Protein 4AX2 (pdb70)

Structure (mmCIF, N/CA/C/O backbone):
data_4AX2
#
_entry.id   4AX2
#
_cell.length_a   77.970
_cell.length_b   77.970
_cell.length_c   50.550
_cell.angle_alpha   90.00
_cell.angle_beta   90.00
_cell.angle_gamma   120.00
#
_symmetry.space_group_name_H-M   'P 31 2 1'
#
loop_
_entity.id
_entity.type
_entity.pdbx_description
1 polymer RAP1B
2 non-polymer 'IODIDE ION'
3 non-polymer 1,2-ETHANEDIOL
4 water water
#
loop_
_atom_site.group_PDB
_atom_site.id
_atom_site.type_symbol
_atom_site.label_atom_id
_atom_site.label_alt_id
_atom_site.label_comp_id
_atom_site.label_asym_id
_atom_site.label_entity_id
_atom_site.label_seq_id
_atom_site.pdbx_PDB_ins_code
_atom_site.Cartn_x
_atom_site.Cartn_y
_atom_site.Cartn_z
_atom_site.occupancy
_atom_site.B_iso_or_equiv
_atom_site.auth_seq_id
_atom_site.auth_comp_id
_atom_site.auth_asym_id
_atom_site.auth_atom_id
_atom_site.pdbx_PDB_model_num
ATOM 1 N N . GLN A 1 15 ? -19.916 17.299 -11.715 1.00 91.60 24 GLN A N 1
ATOM 2 C CA . GLN A 1 15 ? -20.684 17.201 -12.988 1.00 94.27 24 GLN A CA 1
ATOM 3 C C . GLN A 1 15 ? -21.699 18.339 -13.106 1.00 95.43 24 GLN A C 1
ATOM 4 O O . GLN A 1 15 ? -22.424 18.629 -12.154 1.00 96.45 24 GLN A O 1
ATOM 10 N N . GLY A 1 16 ? -21.754 18.969 -14.279 1.00 96.92 25 GLY A N 1
ATOM 11 C CA . GLY A 1 16 ? -22.634 20.118 -14.510 1.00 96.80 25 GLY A CA 1
ATOM 12 C C . GLY A 1 16 ? -22.211 21.348 -13.720 1.00 97.12 25 GLY A C 1
ATOM 13 O O . GLY A 1 16 ? -23.038 22.208 -13.407 1.00 94.24 25 GLY A O 1
ATOM 14 N N . HIS A 1 17 ? -20.918 21.424 -13.401 1.00 98.66 26 HIS A N 1
ATOM 15 C CA . HIS A 1 17 ? -20.355 22.519 -12.600 1.00 97.89 26 HIS A CA 1
ATOM 16 C C . HIS A 1 17 ? -20.522 23.868 -13.261 1.00 94.58 26 HIS A C 1
ATOM 17 O O . HIS A 1 17 ? -20.527 23.978 -14.492 1.00 93.01 26 HIS A O 1
ATOM 24 N N . MET A 1 18 ? -20.655 24.906 -12.438 1.00 89.02 27 MET A N 1
ATOM 25 C CA . MET A 1 18 ? -20.876 26.269 -12.930 1.00 86.64 27 MET A CA 1
ATOM 26 C C . MET A 1 18 ? -19.544 26.883 -13.382 1.00 83.20 27 MET A C 1
ATOM 27 O O . MET A 1 18 ? -18.476 26.408 -12.987 1.00 79.92 27 MET A O 1
ATOM 36 N N . ALA A 1 19 ? -19.610 27.924 -14.215 1.00 79.25 28 ALA A N 1
ATOM 37 C CA . ALA A 1 19 ? -18.405 28.584 -14.740 1.00 77.12 28 ALA A CA 1
ATOM 38 C C . ALA A 1 19 ? -17.573 29.234 -13.619 1.00 73.55 28 ALA A C 1
ATOM 39 O O . ALA A 1 19 ? -18.095 29.484 -12.533 1.00 71.99 28 ALA A O 1
ATOM 41 N N . PRO A 1 20 ? -16.271 29.493 -13.871 1.00 71.85 29 PRO A N 1
ATOM 42 C CA . PRO A 1 20 ? -15.410 30.166 -12.877 1.00 67.33 29 PRO A CA 1
ATOM 43 C C . PRO A 1 20 ? -15.851 31.594 -12.540 1.00 64.69 29 PRO A C 1
ATOM 44 O O . PRO A 1 20 ? -16.497 32.240 -13.363 1.00 64.78 29 PRO A O 1
ATOM 48 N N . ILE A 1 21 ? -15.502 32.061 -11.337 1.00 59.98 30 ILE A N 1
ATOM 49 C CA . ILE A 1 21 ? -15.780 33.441 -10.886 1.00 58.39 30 ILE A CA 1
ATOM 50 C C . ILE A 1 21 ? -14.705 34.407 -11.397 1.00 56.44 30 ILE A C 1
ATOM 51 O O . ILE A 1 21 ? -13.526 34.236 -11.081 1.00 54.28 30 ILE A O 1
ATOM 56 N N . GLN A 1 22 ? -15.117 35.441 -12.137 1.00 56.21 31 GLN A N 1
ATOM 57 C CA . GLN A 1 22 ? -14.165 36.360 -12.795 1.00 55.74 31 GLN A CA 1
ATOM 58 C C . GLN A 1 22 ? -13.446 37.311 -11.828 1.00 51.52 31 GLN A C 1
ATOM 59 O O . GLN A 1 22 ? -12.213 37.387 -11.867 1.00 52.24 31 GLN A O 1
ATOM 70 N N . ASP A 1 23 ? -14.186 38.068 -11.010 1.00 45.77 32 ASP A N 1
ATOM 71 C CA . ASP A 1 23 ? -13.551 38.804 -9.899 1.00 42.39 32 ASP A CA 1
ATOM 72 C C . ASP A 1 23 ? -14.032 38.233 -8.565 1.00 38.31 32 ASP A C 1
ATOM 73 O O . ASP A 1 23 ? -15.093 38.609 -8.066 1.00 37.12 32 ASP A O 1
ATOM 82 N N . PRO A 1 24 ? -13.229 37.327 -7.983 1.00 36.77 33 PRO A N 1
ATOM 83 C CA . PRO A 1 24 ? -13.564 36.675 -6.719 1.00 33.92 33 PRO A CA 1
ATOM 84 C C . PRO A 1 24 ? -13.823 37.632 -5.547 1.00 31.33 33 PRO A C 1
ATOM 85 O O . PRO A 1 24 ? -14.606 37.294 -4.665 1.00 28.64 33 PRO A O 1
ATOM 89 N N . VAL A 1 25 ? -13.214 38.818 -5.538 1.00 30.04 34 VAL A N 1
ATOM 90 C CA . VAL A 1 25 ? -13.390 39.720 -4.410 1.00 27.53 34 VAL A CA 1
ATOM 91 C C . VAL A 1 25 ? -14.241 40.951 -4.705 1.00 26.73 34 VAL A C 1
ATOM 92 O O . VAL A 1 25 ? -14.273 41.866 -3.903 1.00 25.07 34 VAL A O 1
ATOM 96 N N . ALA A 1 26 ? -14.957 40.956 -5.828 1.00 26.72 35 ALA A N 1
ATOM 97 C CA . ALA A 1 26 ? -15.877 42.043 -6.136 1.00 26.69 35 ALA A CA 1
ATOM 98 C C . ALA A 1 26 ? -16.765 42.364 -4.937 1.00 25.56 35 ALA A C 1
ATOM 99 O O . ALA A 1 26 ? -17.000 43.524 -4.609 1.00 25.73 35 ALA A O 1
ATOM 101 N N . PHE A 1 27 ? -17.261 41.331 -4.256 1.00 24.25 36 PHE A N 1
ATOM 102 C CA . PHE A 1 27 ? -18.162 41.572 -3.134 1.00 23.47 36 PHE A CA 1
ATOM 103 C C . PHE A 1 27 ? -17.476 42.196 -1.903 1.00 22.83 36 PHE A C 1
ATOM 104 O O . PHE A 1 27 ? -18.126 42.875 -1.113 1.00 23.11 36 PHE A O 1
ATOM 112 N N . ILE A 1 28 ? -16.175 41.977 -1.753 1.00 22.00 37 ILE A N 1
ATOM 113 C CA . ILE A 1 28 ? -15.375 42.575 -0.665 1.00 21.73 37 ILE A CA 1
ATOM 11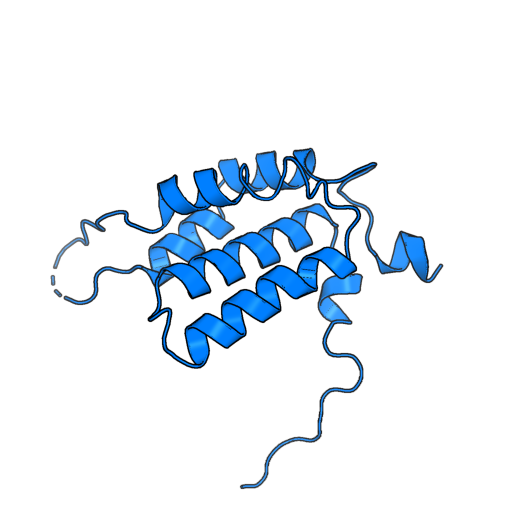4 C C . ILE A 1 28 ? -15.081 44.062 -0.950 1.00 22.27 37 ILE A C 1
ATOM 115 O O . ILE A 1 28 ? -15.114 44.925 -0.054 1.00 21.24 37 ILE A O 1
ATOM 120 N N . LYS A 1 29 ? -14.813 44.344 -2.218 1.00 23.01 38 LYS A N 1
ATOM 121 C CA . LYS A 1 29 ? -14.453 45.694 -2.668 1.00 24.05 38 LYS A CA 1
ATOM 122 C C . LYS A 1 29 ? -15.597 46.692 -2.520 1.00 24.79 38 LYS A C 1
ATOM 123 O O . LYS A 1 29 ? -15.353 47.887 -2.473 1.00 25.52 38 LYS A O 1
ATOM 129 N N . GLN A 1 30 ? -16.834 46.191 -2.443 1.00 26.00 39 GLN A N 1
ATOM 130 C CA . GLN A 1 30 ? -18.013 47.024 -2.212 1.00 27.33 39 GLN A CA 1
ATOM 131 C C . GLN A 1 30 ? -18.350 47.227 -0.718 1.00 26.30 39 GLN A C 1
ATOM 132 O O . GLN A 1 30 ? -19.248 48.014 -0.386 1.00 24.99 39 GLN A O 1
ATOM 143 N N . MET A 1 31 ? -17.646 46.538 0.181 1.00 24.56 40 MET A N 1
ATOM 144 C CA . MET A 1 31 ? -17.953 46.610 1.616 1.00 24.25 40 MET A CA 1
ATOM 145 C C . MET A 1 31 ? -17.327 47.818 2.270 1.00 24.35 40 MET A C 1
ATOM 146 O O . MET A 1 31 ? -16.203 48.155 1.956 1.00 24.08 40 MET A O 1
ATOM 151 N N . PRO A 1 32 ? -18.003 48.401 3.272 1.00 24.69 41 PRO A N 1
ATOM 152 C CA . PRO A 1 32 ? -17.240 49.328 4.102 1.00 25.01 41 PRO A CA 1
ATOM 153 C C . PRO A 1 32 ? -16.076 48.601 4.752 1.00 23.67 41 PRO A C 1
ATOM 154 O O . PRO A 1 32 ? -16.221 47.429 5.141 1.00 23.07 41 PRO A O 1
ATOM 158 N N . TYR A 1 33 ? -14.937 49.284 4.881 1.00 22.82 42 TYR A N 1
ATOM 159 C CA . TYR A 1 33 ? -13.730 48.672 5.412 1.00 22.01 42 TYR A CA 1
ATOM 160 C C . TYR A 1 33 ? -13.916 47.963 6.773 1.00 21.61 42 TYR A C 1
ATOM 161 O O . TYR A 1 33 ? -13.310 46.917 6.989 1.00 19.98 42 TYR A O 1
ATOM 170 N N . HIS A 1 34 ? -14.731 48.524 7.674 1.00 21.80 43 HIS A N 1
ATOM 171 C CA . HIS A 1 34 ? -14.932 47.879 8.965 1.00 22.00 43 HIS A CA 1
ATOM 172 C C . HIS A 1 34 ? -15.508 46.487 8.788 1.00 20.33 43 HIS A C 1
ATOM 173 O O . HIS A 1 34 ? -15.124 45.567 9.499 1.00 19.78 43 HIS A O 1
ATOM 180 N N . GLN A 1 35 ? -16.379 46.306 7.797 1.00 20.53 44 GLN A N 1
ATOM 181 C CA . GLN A 1 35 ? -16.888 44.975 7.481 1.00 20.74 44 GLN A CA 1
ATOM 182 C C . GLN A 1 35 ? -15.819 44.019 6.969 1.00 19.30 44 GLN A C 1
ATOM 183 O O . GLN A 1 35 ? -15.825 42.844 7.320 1.00 18.73 44 GLN A O 1
ATOM 189 N N . VAL A 1 36 ? -14.885 44.515 6.153 1.00 18.66 45 VAL A N 1
ATOM 190 C CA . VAL A 1 36 ? -13.790 43.672 5.666 1.00 17.84 45 VAL A CA 1
ATOM 191 C C . VAL A 1 36 ? -12.970 43.102 6.808 1.00 17.12 45 VAL A C 1
ATOM 192 O O . VAL A 1 36 ? -12.562 41.943 6.760 1.00 17.34 45 VAL A O 1
ATOM 196 N N . VAL A 1 37 ? -12.738 43.905 7.840 1.00 17.74 46 VAL A N 1
ATOM 197 C CA . VAL A 1 37 ? -12.029 43.448 9.021 1.00 18.04 46 VAL A CA 1
ATOM 198 C C . VAL A 1 37 ? -12.791 42.280 9.655 1.00 17.69 46 VAL A C 1
ATOM 199 O O . VAL A 1 37 ? -12.178 41.311 10.097 1.00 17.09 46 VAL A O 1
ATOM 203 N N . LYS A 1 38 ? -14.111 42.393 9.719 1.00 17.94 47 LYS A N 1
ATOM 204 C CA . LYS A 1 38 ? -14.942 41.301 10.303 1.00 18.11 47 LYS A CA 1
ATOM 205 C C . LYS A 1 38 ? -14.854 40.026 9.471 1.00 17.87 47 LYS A C 1
ATOM 206 O O . LYS A 1 38 ? -14.809 38.942 10.023 1.00 16.80 47 LYS A O 1
ATOM 222 N N . GLU A 1 39 ? -14.803 40.164 8.140 1.00 18.07 48 GLU A N 1
ATOM 223 C CA . GLU A 1 39 ? -14.628 39.005 7.266 1.00 18.40 48 GLU A CA 1
ATOM 224 C C . GLU A 1 39 ? -13.294 38.329 7.558 1.00 18.49 48 GLU A C 1
ATOM 225 O O . GLU A 1 39 ? -13.205 37.095 7.571 1.00 17.70 48 GLU A O 1
ATOM 231 N N . LEU A 1 40 ? -12.248 39.133 7.760 1.00 18.31 49 LEU A N 1
ATOM 232 C CA . LEU A 1 40 ? -10.938 38.577 8.088 1.00 18.71 49 LEU A CA 1
ATOM 233 C C . LEU A 1 40 ? -11.023 37.821 9.418 1.00 18.56 49 LEU A C 1
ATOM 234 O O . LEU A 1 40 ? -10.561 36.675 9.531 1.00 18.64 49 LEU A O 1
ATOM 239 N N . ALA A 1 41 ? -11.628 38.468 10.411 1.00 17.88 50 ALA A N 1
ATOM 240 C CA . ALA A 1 41 ? -11.744 37.879 11.746 1.00 17.97 50 ALA A CA 1
ATOM 241 C C . ALA A 1 41 ? -12.519 36.561 11.735 1.00 17.49 50 ALA A C 1
ATOM 242 O O . ALA A 1 41 ? -12.082 35.588 12.338 1.00 18.18 50 ALA A O 1
ATOM 244 N N . LEU A 1 42 ? -13.654 36.539 11.052 1.00 17.01 51 LEU A N 1
ATOM 245 C CA . LEU A 1 42 ? -14.458 35.311 10.916 1.00 16.94 51 LEU A CA 1
ATOM 246 C C . LEU A 1 42 ? -13.650 34.198 10.231 1.00 17.44 51 LEU A C 1
ATOM 247 O O . LEU A 1 42 ? -13.578 33.070 10.726 1.00 17.12 51 LEU A O 1
ATOM 252 N N . SER A 1 43 ? -13.038 34.520 9.091 1.00 17.72 52 SER A N 1
ATOM 253 C CA . SER A 1 43 ? -12.291 33.527 8.326 1.00 18.86 52 SER A CA 1
ATOM 254 C C . SER A 1 43 ? -11.148 32.940 9.152 1.00 18.32 52 SER A C 1
ATOM 255 O O . SER A 1 43 ? -10.931 31.736 9.159 1.00 18.35 52 SER A O 1
ATOM 258 N N . ARG A 1 44 ? -10.419 33.791 9.857 1.00 17.82 53 ARG A N 1
ATOM 259 C CA . ARG A 1 44 ? -9.325 33.304 10.701 1.00 18.87 53 ARG A CA 1
ATOM 260 C C . ARG A 1 44 ? -9.813 32.510 11.910 1.00 18.29 53 ARG A C 1
ATOM 261 O O . ARG A 1 44 ? -9.212 31.525 12.282 1.00 18.34 53 ARG A O 1
ATOM 269 N N . CYS A 1 45 ? -10.940 32.904 12.496 1.00 18.13 54 CYS A N 1
ATOM 270 C CA . CYS A 1 45 ?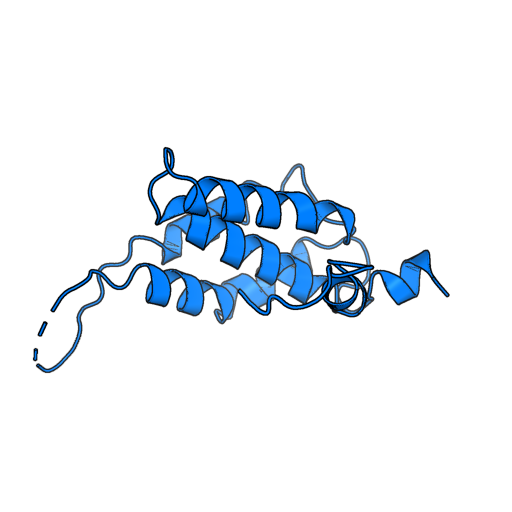 -11.539 32.124 13.572 1.00 18.62 54 CYS A CA 1
ATOM 271 C C .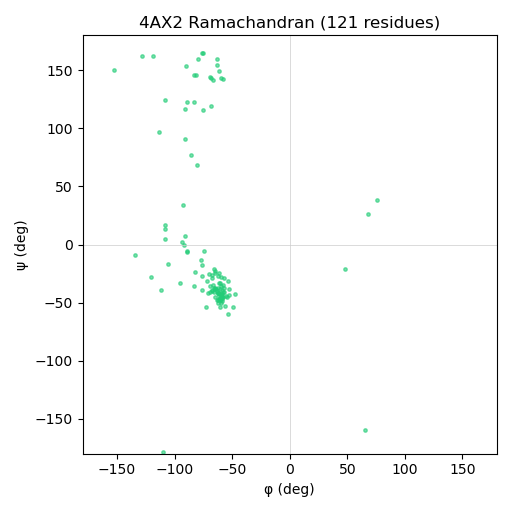 CYS A 1 45 ? -11.838 30.716 13.051 1.00 18.77 54 CYS A C 1
ATOM 272 O O . CYS A 1 45 ? -11.493 29.716 13.691 1.00 19.51 54 CYS A O 1
ATOM 275 N N . LEU A 1 46 ? -12.440 30.642 11.866 1.00 18.83 55 LEU A N 1
ATOM 276 C CA . LEU A 1 46 ? -12.776 29.355 11.263 1.00 18.93 55 LEU A CA 1
ATOM 277 C C . LEU A 1 46 ? -11.518 28.523 10.996 1.00 19.86 55 LEU A C 1
ATOM 278 O O . LEU A 1 46 ? -11.516 27.330 11.250 1.00 20.13 55 LEU A O 1
ATOM 283 N N . ALA A 1 47 ? -10.458 29.163 10.499 1.00 20.98 56 ALA A N 1
ATOM 284 C CA . ALA A 1 47 ? -9.148 28.487 10.336 1.00 21.76 56 ALA A CA 1
ATOM 285 C C . ALA A 1 47 ? -8.620 27.909 11.642 1.00 22.96 56 ALA A C 1
ATOM 286 O O . ALA A 1 47 ? -8.088 26.786 11.668 1.00 24.16 56 ALA A O 1
ATOM 288 N N . GLN A 1 48 ? -8.769 28.655 12.735 1.00 22.66 57 GLN A N 1
ATOM 289 C CA . GLN A 1 48 ? -8.208 28.246 14.030 1.00 22.73 57 GLN A CA 1
ATOM 290 C C . GLN A 1 48 ? -9.000 27.156 14.728 1.00 23.66 57 GLN A C 1
ATOM 291 O O . GLN A 1 48 ? -8.431 26.361 15.469 1.00 24.36 57 GLN A O 1
ATOM 297 N N . VAL A 1 49 ? -10.294 27.073 14.465 1.00 22.86 58 VAL A N 1
ATOM 298 C CA . VAL A 1 49 ? -11.136 26.055 15.117 1.00 24.35 58 VAL A CA 1
ATOM 299 C C . VAL A 1 49 ? -11.265 24.762 14.331 1.00 25.67 58 VAL A C 1
ATOM 300 O O . VAL A 1 49 ? -11.942 23.826 14.779 1.00 27.55 58 VAL A O 1
ATOM 304 N N . SER A 1 50 ? -10.629 24.703 13.166 1.00 26.99 59 SER A N 1
ATOM 305 C CA . SER A 1 50 ? -10.653 23.518 12.334 1.00 29.39 59 SER A CA 1
ATOM 306 C C . SER A 1 50 ? -9.237 22.940 12.388 1.00 33.33 59 SER A C 1
ATOM 307 O O . SER A 1 50 ? -8.372 23.468 13.087 1.00 35.30 59 SER A O 1
ATOM 310 N N . ASP A 1 51 ? -8.994 21.868 11.673 1.00 37.98 60 ASP A N 1
ATOM 311 C CA . ASP A 1 51 ? -7.703 21.144 11.817 1.00 43.40 60 ASP A CA 1
ATOM 312 C C . ASP A 1 51 ? -6.620 21.951 11.109 1.00 43.71 60 ASP A C 1
ATOM 313 O O . ASP A 1 51 ? -6.697 22.078 9.892 1.00 43.63 60 ASP A O 1
ATOM 318 N N . SER A 1 52 ? -5.608 22.482 11.813 1.00 47.87 61 SER A N 1
ATOM 319 C CA . SER A 1 52 ? -4.520 23.263 11.130 1.00 48.49 61 SER A CA 1
ATOM 320 C C . SER A 1 52 ? -3.845 22.503 9.980 1.00 51.12 61 SER A C 1
ATOM 321 O O . SER A 1 52 ? -3.403 23.108 8.991 1.00 54.79 61 SER A O 1
ATOM 324 N N . ASP A 1 53 ? -3.774 21.180 10.114 1.00 52.02 62 ASP A N 1
ATOM 325 C CA . ASP A 1 53 ? -3.206 20.314 9.079 1.00 52.90 62 ASP A CA 1
ATOM 326 C C . ASP A 1 53 ? -4.276 19.774 8.106 1.00 49.77 62 ASP A C 1
ATOM 327 O O . ASP A 1 53 ? -4.159 18.650 7.624 1.00 54.63 62 ASP A O 1
ATOM 332 N N . LYS A 1 54 ? -5.309 20.568 7.813 1.00 46.11 63 LYS A N 1
ATOM 333 C CA . LYS A 1 54 ? -6.331 20.172 6.846 1.00 40.43 63 LYS A CA 1
ATOM 334 C C . LYS A 1 54 ? -6.534 21.252 5.794 1.00 34.92 63 LYS A C 1
ATOM 335 O O . LYS A 1 54 ? -6.158 22.424 5.976 1.00 31.13 63 LYS A O 1
ATOM 341 N N . ALA A 1 55 ? -7.155 20.847 4.693 1.00 32.11 64 ALA A N 1
ATOM 342 C CA . ALA A 1 55 ? -7.346 21.736 3.544 1.00 31.17 64 ALA A CA 1
ATOM 343 C C . ALA A 1 55 ? -8.299 22.870 3.871 1.00 28.76 64 ALA A C 1
ATOM 344 O O . ALA A 1 55 ? -8.073 24.005 3.447 1.00 27.68 64 ALA A O 1
ATOM 346 N N . PHE A 1 56 ? -9.370 22.574 4.606 1.00 27.61 65 PHE A N 1
ATOM 347 C CA . PHE A 1 56 ? -10.314 23.640 4.971 1.00 26.10 65 PHE A CA 1
ATOM 348 C C . PHE A 1 56 ? -9.648 24.736 5.793 1.00 24.40 65 PHE A C 1
ATOM 349 O O . PHE A 1 56 ? -9.763 25.899 5.452 1.00 23.08 65 PHE A O 1
ATOM 357 N N . SER A 1 57 ? -8.999 24.366 6.892 1.00 24.16 66 SER A N 1
ATOM 358 C CA . SER A 1 57 ? -8.317 25.346 7.745 1.00 23.54 66 SER A CA 1
ATOM 359 C C . SER A 1 57 ? -7.365 26.218 6.932 1.00 22.79 66 SER A C 1
ATOM 360 O O . SER A 1 57 ? -7.313 27.438 7.116 1.00 21.97 66 SER A O 1
ATOM 363 N N . LEU A 1 58 ? -6.614 25.604 6.022 1.00 23.94 67 LEU A N 1
ATOM 364 C CA . LEU A 1 58 ? -5.655 26.351 5.207 1.00 24.29 67 LEU A CA 1
ATOM 365 C C . LEU A 1 58 ? -6.363 27.325 4.269 1.00 23.29 67 LEU A C 1
ATOM 366 O O . LEU A 1 58 ? -5.928 28.467 4.072 1.00 22.09 67 LEU A O 1
ATOM 371 N N . ASP A 1 59 ? -7.459 26.863 3.686 1.00 23.43 68 ASP A N 1
ATOM 372 C CA . ASP A 1 59 ? -8.304 27.692 2.812 1.00 23.09 68 ASP A CA 1
ATOM 373 C C . ASP A 1 59 ? -8.818 28.927 3.560 1.00 21.17 68 ASP A C 1
ATOM 374 O O . ASP A 1 59 ? -8.704 30.042 3.060 1.00 20.83 68 ASP A O 1
ATOM 379 N N . ALA A 1 60 ? -9.353 28.715 4.771 1.00 20.68 69 ALA A N 1
ATOM 380 C CA . ALA A 1 60 ? -9.866 29.799 5.605 1.00 19.20 69 ALA A CA 1
ATOM 381 C C . ALA A 1 60 ? -8.764 30.800 5.998 1.00 19.64 69 ALA A C 1
ATOM 382 O O . ALA A 1 60 ? -8.994 32.017 6.003 1.00 18.98 69 ALA A O 1
ATOM 384 N N . ALA A 1 61 ? -7.582 30.284 6.336 1.00 20.77 70 ALA A N 1
ATOM 385 C CA . ALA A 1 61 ? -6.419 31.137 6.694 1.00 21.10 70 ALA A CA 1
ATOM 386 C C . ALA A 1 61 ? -6.024 32.032 5.540 1.00 22.42 70 ALA A C 1
ATOM 387 O O . ALA A 1 61 ? -5.845 33.248 5.702 1.00 21.79 70 ALA A O 1
ATOM 389 N N . ARG A 1 62 ? -5.907 31.440 4.360 1.00 23.29 71 ARG A N 1
ATOM 390 C CA . ARG A 1 62 ? -5.534 32.192 3.174 1.00 24.49 71 ARG A CA 1
ATOM 391 C C . ARG A 1 62 ? -6.590 33.208 2.785 1.00 23.41 71 ARG A C 1
ATOM 392 O O . ARG A 1 62 ? -6.268 34.308 2.315 1.00 22.66 71 ARG A O 1
ATOM 400 N N . THR A 1 63 ? -7.856 32.839 2.943 1.00 22.99 72 THR A N 1
ATOM 401 C CA . THR A 1 63 ? -8.969 33.794 2.709 1.00 22.15 72 THR A CA 1
ATOM 402 C C . THR A 1 63 ? -8.871 34.995 3.664 1.00 21.32 72 THR A C 1
ATOM 403 O O . THR A 1 63 ? -8.990 36.151 3.248 1.00 20.43 72 THR A O 1
ATOM 407 N N . ALA A 1 64 ? -8.645 34.713 4.944 1.00 21.02 73 ALA A N 1
ATOM 408 C CA . ALA A 1 64 ? -8.448 35.776 5.944 1.00 20.67 73 ALA A CA 1
ATOM 409 C C . ALA A 1 64 ? -7.305 36.690 5.536 1.00 21.23 73 ALA A C 1
ATOM 410 O O . ALA A 1 64 ? -7.459 37.922 5.467 1.00 20.67 73 ALA A O 1
ATOM 412 N N . ASN A 1 65 ? -6.151 36.091 5.247 1.00 22.50 74 ASN A N 1
ATOM 41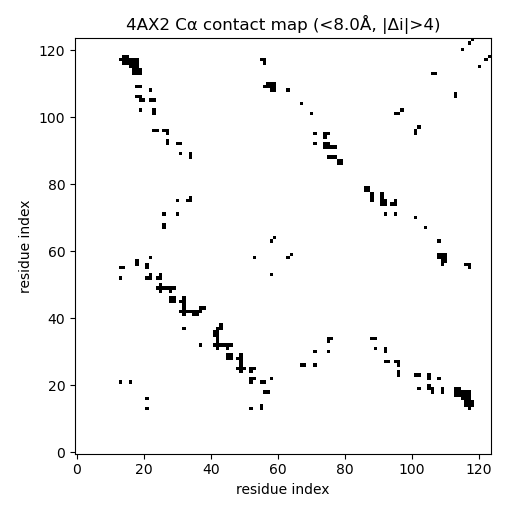3 C CA . ASN A 1 65 ? -4.970 36.880 4.918 1.00 23.63 74 ASN A CA 1
ATOM 414 C C . ASN A 1 65 ? -5.177 37.742 3.674 1.00 24.28 74 ASN A C 1
ATOM 415 O O . ASN A 1 65 ? -4.723 38.890 3.619 1.00 25.66 74 ASN A O 1
ATOM 420 N N . ALA A 1 66 ? -5.879 37.184 2.700 1.00 24.84 75 ALA A N 1
ATOM 421 C CA . ALA A 1 66 ? -6.130 37.860 1.432 1.00 25.85 75 ALA A CA 1
ATOM 422 C C . ALA A 1 66 ? -7.000 39.106 1.612 1.00 24.48 75 ALA A C 1
ATOM 423 O O . ALA A 1 66 ? -6.929 40.027 0.794 1.00 26.07 75 ALA A O 1
ATOM 425 N N . MET A 1 67 ? -7.799 39.148 2.674 1.00 23.88 76 MET A N 1
ATOM 426 C CA . MET A 1 67 ? -8.671 40.306 2.935 1.00 23.05 76 MET A CA 1
ATOM 427 C C . MET A 1 67 ? -7.864 41.585 3.111 1.00 23.85 76 MET A C 1
ATOM 428 O O . MET A 1 67 ? -8.349 42.676 2.809 1.00 23.05 76 MET A O 1
ATOM 433 N N . ARG A 1 68 ? -6.665 41.463 3.673 1.00 24.04 77 ARG A N 1
ATOM 434 C CA . ARG A 1 68 ? -5.876 42.647 3.979 1.00 25.56 77 ARG A CA 1
ATOM 435 C C . ARG A 1 68 ? -5.537 43.465 2.723 1.00 26.15 77 ARG A C 1
ATOM 436 O O . ARG A 1 68 ? -5.300 44.663 2.825 1.00 26.84 77 ARG A O 1
ATOM 444 N N . GLU A 1 69 ? -5.519 42.833 1.549 1.00 26.64 78 GLU A N 1
ATOM 445 C CA . GLU A 1 69 ? -5.210 43.557 0.309 1.00 28.74 78 GLU A CA 1
ATOM 446 C C . GLU A 1 69 ? -6.288 44.613 0.000 1.00 27.35 78 GLU A C 1
ATOM 447 O O . GLU A 1 69 ? -6.002 45.586 -0.682 1.00 28.09 78 GLU A O 1
ATOM 453 N N . TRP A 1 70 ? -7.499 44.446 0.536 1.00 25.09 79 TRP A N 1
ATOM 454 C CA . TRP A 1 70 ? -8.643 45.254 0.103 1.00 24.97 79 TRP A CA 1
ATOM 455 C C . TRP A 1 70 ? -9.082 46.273 1.113 1.00 24.30 79 TRP A C 1
ATOM 456 O O . TRP A 1 70 ? -10.187 46.814 1.010 1.00 24.55 79 TRP A O 1
ATOM 467 N N . MET A 1 71 ? -8.214 46.557 2.078 1.00 24.09 80 MET A N 1
ATOM 468 C CA . MET A 1 71 ? -8.473 47.582 3.087 1.00 23.57 80 MET A CA 1
ATOM 469 C C . MET A 1 71 ? -7.191 48.192 3.635 1.00 23.75 80 MET A C 1
ATOM 470 O O . MET A 1 71 ? -6.168 47.514 3.730 1.00 22.72 80 MET A O 1
ATOM 475 N N . PRO A 1 72 ? -7.247 49.474 4.053 1.00 23.63 81 PRO A N 1
ATOM 476 C CA . PRO A 1 72 ? -6.081 50.119 4.657 1.00 25.31 81 PRO A CA 1
ATOM 477 C C . PRO A 1 72 ? -5.950 49.712 6.140 1.00 26.03 81 PRO A C 1
ATOM 478 O O . PRO A 1 72 ? -6.160 50.514 7.051 1.00 24.85 81 PRO A O 1
ATOM 482 N N . PHE A 1 73 ? -5.622 48.439 6.330 1.00 27.19 82 PHE A N 1
ATOM 483 C CA . PHE A 1 73 ? -5.623 47.759 7.622 1.00 28.16 82 PHE A CA 1
ATOM 484 C C . PHE A 1 73 ? -4.334 48.067 8.374 1.00 31.34 82 PHE A C 1
ATOM 485 O O . PHE A 1 73 ? -3.254 48.183 7.772 1.00 31.26 82 PHE A O 1
ATOM 493 N N . ASP A 1 74 ? -4.421 48.160 9.692 1.00 34.46 83 ASP A N 1
ATOM 494 C CA . ASP A 1 74 ? -3.227 48.447 10.496 1.00 39.54 83 ASP A CA 1
ATOM 495 C C . ASP A 1 74 ? -2.606 47.096 10.891 1.00 40.26 83 ASP A C 1
ATOM 496 O O . ASP A 1 74 ? -2.971 46.496 11.895 1.00 39.32 83 ASP A O 1
ATOM 505 N N . ILE A 1 75 ? -1.697 46.602 10.060 1.00 43.65 84 ILE A N 1
ATOM 506 C CA . ILE A 1 75 ? -1.266 45.208 10.181 1.00 48.57 84 ILE A CA 1
ATOM 507 C C . ILE A 1 75 ? -0.408 44.991 11.434 1.00 50.77 84 ILE A C 1
ATOM 508 O O . ILE A 1 75 ? -0.588 44.001 12.158 1.00 49.83 84 ILE A O 1
ATOM 513 N N . GLU A 1 76 ? 0.485 45.945 11.698 1.00 50.26 85 GLU A N 1
ATOM 514 C CA . GLU A 1 76 ? 1.511 45.777 12.729 1.00 51.17 85 GLU A CA 1
ATOM 515 C C . GLU A 1 76 ? 0.871 45.595 14.102 1.00 48.34 85 GLU A C 1
ATOM 516 O O . GLU A 1 76 ? 1.316 44.743 14.878 1.00 50.06 85 GLU A O 1
ATOM 527 N N . SER A 1 77 ? -0.168 46.380 14.395 1.00 43.92 86 SER A N 1
ATOM 528 C CA . 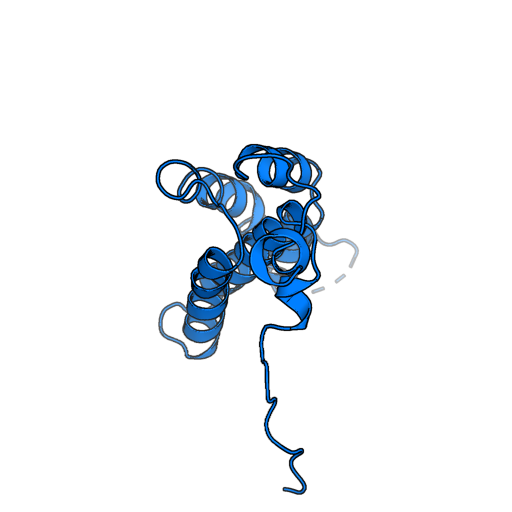SER A 1 77 ? -0.926 46.222 15.641 1.00 42.20 86 SER A CA 1
ATOM 529 C C . SER A 1 77 ? -2.173 45.349 15.463 1.00 38.33 86 SER A C 1
ATOM 530 O O . SER A 1 77 ? -2.559 44.637 16.390 1.00 35.54 86 SER A O 1
ATOM 533 N N . GLY A 1 78 ? -2.794 45.412 14.283 1.00 34.77 87 GLY A N 1
ATOM 534 C CA . GLY A 1 78 ? -4.110 44.796 14.056 1.00 33.13 87 GLY A CA 1
ATOM 535 C C . GLY A 1 78 ? -4.127 43.284 14.115 1.00 32.24 87 GLY A C 1
ATOM 536 O O . GLY A 1 78 ? -5.102 42.688 14.588 1.00 29.40 87 GLY A O 1
ATOM 537 N N . ASP A 1 79 ? -3.035 42.660 13.657 1.00 31.93 88 ASP A N 1
ATOM 538 C CA . ASP A 1 79 ? -2.932 41.208 13.657 1.00 31.83 88 ASP A CA 1
ATOM 539 C C . ASP A 1 79 ? -3.216 40.654 15.044 1.00 28.85 88 ASP A C 1
ATOM 540 O O . ASP A 1 79 ? -4.1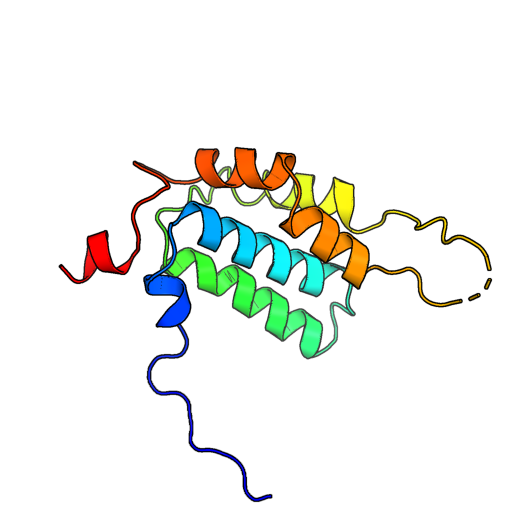38 39.870 15.214 1.00 27.04 88 ASP A O 1
ATOM 545 N N . GLU A 1 80 ? -2.414 41.058 16.027 1.00 28.45 89 GLU A N 1
ATOM 546 C CA . GLU A 1 80 ? -2.568 40.515 17.376 1.00 28.34 89 GLU A CA 1
ATOM 547 C C . GLU A 1 80 ? -3.812 41.036 18.072 1.00 27.46 89 GLU A C 1
ATOM 548 O O . GLU A 1 80 ? -4.385 40.325 18.873 1.00 28.20 89 GLU A O 1
ATOM 554 N N . LYS A 1 81 ? -4.240 42.257 17.779 1.00 26.97 90 LYS A N 1
ATOM 555 C CA A LYS A 1 81 ? -5.479 42.756 18.371 0.70 27.16 90 LYS A CA 1
ATOM 556 C CA B LYS A 1 81 ? -5.488 42.769 18.346 0.30 26.50 90 LYS A CA 1
ATOM 557 C C . LYS A 1 81 ? -6.660 41.871 17.931 1.00 24.95 90 LYS A C 1
ATOM 558 O O . LYS A 1 81 ? -7.450 41.426 18.774 1.00 23.16 90 LYS A O 1
ATOM 569 N N . ILE A 1 82 ? -6.759 41.594 16.629 1.00 23.40 91 ILE A N 1
ATOM 570 C CA . ILE A 1 82 ? -7.773 40.649 16.105 1.00 22.54 91 ILE A CA 1
ATOM 571 C C . ILE A 1 82 ? -7.616 39.258 16.709 1.00 22.22 91 ILE A C 1
ATOM 572 O O . ILE A 1 82 ? -8.577 38.636 17.107 1.00 20.98 91 ILE A O 1
ATOM 577 N N . ASN A 1 83 ? -6.375 38.778 16.798 1.00 22.82 92 ASN A N 1
ATOM 578 C CA . ASN A 1 83 ? -6.143 37.423 17.261 1.00 22.65 92 ASN A CA 1
ATOM 579 C C . ASN A 1 83 ? -6.459 37.257 18.732 1.00 23.08 92 ASN A C 1
ATOM 580 O O . ASN A 1 83 ? -7.038 36.266 19.113 1.00 22.56 92 ASN A O 1
ATOM 585 N N . VAL A 1 84 ? -6.094 38.237 19.556 1.00 24.02 93 VAL A N 1
ATOM 586 C CA . VAL A 1 84 ? -6.501 38.209 20.965 1.00 24.83 93 VAL A CA 1
ATOM 587 C C . VAL A 1 84 ? -8.054 38.148 21.090 1.00 24.49 93 VAL A C 1
ATOM 588 O O . VAL A 1 84 ? -8.588 37.359 21.870 1.00 25.25 93 VAL A O 1
ATOM 592 N N . LEU A 1 85 ? -8.754 38.967 20.319 1.00 24.27 94 LEU A N 1
ATOM 593 C CA . LEU A 1 85 ? -10.232 38.943 20.344 1.00 23.81 94 LEU A CA 1
ATOM 594 C C . LEU A 1 85 ? -10.790 37.583 19.904 1.00 23.33 94 LEU A C 1
ATOM 595 O O . LEU A 1 85 ? -11.651 37.019 20.585 1.00 24.43 94 LEU A O 1
ATOM 600 N N . ILE A 1 86 ? -10.246 37.008 18.828 1.00 23.16 95 ILE A N 1
ATOM 601 C CA . ILE A 1 86 ? -10.648 35.661 18.397 1.00 22.69 95 ILE A CA 1
ATOM 602 C C . ILE A 1 86 ? -10.483 34.689 19.559 1.00 24.31 95 ILE A C 1
ATOM 603 O O . ILE A 1 86 ? -11.363 33.874 19.841 1.00 22.91 95 ILE A O 1
ATOM 608 N N . ASP A 1 87 ? -9.339 34.794 20.256 1.00 25.00 96 ASP A N 1
ATOM 609 C CA . ASP A 1 87 ? -9.034 33.893 21.348 1.00 26.20 96 ASP A CA 1
ATOM 610 C C . ASP A 1 87 ? -10.045 33.994 22.490 1.00 26.34 96 ASP A C 1
ATOM 611 O O . ASP A 1 87 ? -10.262 33.023 23.191 1.00 28.80 96 ASP A O 1
ATOM 616 N N . LYS A 1 88 ? -10.672 35.153 22.648 1.00 28.25 97 LYS A N 1
ATOM 617 C CA . LYS A 1 88 ? -11.694 35.344 23.686 1.00 29.69 97 LYS A CA 1
ATOM 618 C C . LYS A 1 88 ? -13.051 34.706 23.318 1.00 28.66 97 LYS A C 1
ATOM 619 O O . LYS A 1 88 ? -13.907 34.534 24.201 1.00 28.51 97 LYS A O 1
ATOM 630 N N . TYR A 1 89 ? -13.222 34.313 22.046 1.00 26.98 98 TYR A N 1
ATOM 631 C CA . TYR A 1 89 ? -14.481 33.706 21.557 1.00 26.16 98 TYR A CA 1
ATOM 632 C C . TYR A 1 89 ? -14.394 32.225 21.168 1.00 27.50 98 TYR A C 1
ATOM 633 O O . TYR A 1 89 ? -15.307 31.442 21.461 1.00 27.30 98 TYR A O 1
ATOM 642 N N . LYS A 1 90 ? -13.290 31.832 20.534 1.00 26.78 99 LYS A N 1
ATOM 643 C CA . LYS A 1 90 ? -13.252 30.590 19.757 1.00 26.80 99 LYS A CA 1
ATOM 644 C C . LYS A 1 90 ? -13.367 29.288 20.542 1.00 28.87 99 LYS A C 1
ATOM 645 O O . LYS A 1 90 ? -13.824 28.282 19.979 1.00 28.89 99 LYS A O 1
ATOM 651 N N . SER A 1 91 ? -12.961 29.313 21.816 1.00 30.04 100 SER A N 1
ATOM 652 C CA . SER A 1 91 ? -12.791 28.115 22.653 1.00 33.55 100 SER A CA 1
ATOM 653 C C . SER A 1 91 ? -13.854 28.021 23.705 1.00 34.82 100 SER A C 1
ATOM 654 O O . SER A 1 91 ? -13.820 27.116 24.541 1.00 37.54 100 SER A O 1
ATOM 657 N N . ARG A 1 92 ? -14.819 28.935 23.666 1.00 34.61 101 ARG A N 1
ATOM 658 C CA . ARG A 1 92 ? -15.855 28.927 24.671 1.00 36.73 101 ARG A CA 1
ATOM 659 C C . ARG A 1 92 ? -16.578 27.597 24.669 1.00 35.70 101 ARG A C 1
ATOM 660 O O . ARG A 1 92 ? -16.757 26.944 23.628 1.00 33.48 101 ARG A O 1
ATOM 668 N N . ILE A 1 93 ? -16.924 27.171 25.872 1.00 37.87 102 ILE A N 1
ATOM 669 C CA . ILE A 1 93 ? -17.698 25.961 26.063 1.00 38.83 102 ILE A CA 1
ATOM 670 C C . ILE A 1 93 ? -19.152 26.399 26.025 1.00 38.87 102 ILE A C 1
ATOM 671 O O . ILE A 1 93 ? -19.574 27.274 26.795 1.00 40.09 102 ILE A O 1
ATOM 676 N N . ASN A 1 94 ? -19.917 25.818 25.110 1.00 38.43 103 ASN A N 1
ATOM 677 C CA . ASN A 1 94 ? -21.310 26.218 24.943 1.00 37.90 103 ASN A CA 1
ATOM 678 C C . ASN A 1 94 ? -22.191 25.356 25.820 1.00 40.07 103 ASN A C 1
ATOM 679 O O . ASN A 1 94 ? -22.265 24.148 25.617 1.00 40.31 103 ASN A O 1
ATOM 684 N N . GLU A 1 95 ? -22.856 25.990 26.784 1.00 43.49 104 GLU A N 1
ATOM 685 C CA . GLU A 1 95 ? -23.762 25.293 27.706 1.00 48.63 104 GLU A CA 1
ATOM 686 C C . GLU A 1 95 ? -25.137 25.203 27.060 1.00 48.35 104 GLU A C 1
ATOM 687 O O . GLU A 1 95 ? -26.037 25.980 27.385 1.00 48.46 104 GLU A O 1
ATOM 693 N N . PHE A 1 96 ? -25.274 24.280 26.111 1.00 48.77 105 PHE A N 1
ATOM 694 C CA . PHE A 1 96 ? -26.504 24.143 25.342 1.00 50.55 105 PHE A CA 1
ATOM 695 C C . PHE A 1 96 ? -27.631 23.632 26.244 1.00 57.18 105 PHE A C 1
ATOM 696 O O . PHE A 1 96 ? -27.397 22.808 27.123 1.00 56.25 105 PHE A O 1
ATOM 704 N N . HIS A 1 97 ? -28.844 24.129 26.006 1.00 65.06 106 HIS A N 1
ATOM 705 C CA . HIS A 1 97 ? -30.012 23.823 26.835 1.00 72.30 106 HIS A CA 1
ATOM 706 C C . HIS A 1 97 ? -30.715 22.604 26.308 1.00 77.08 106 HIS A C 1
ATOM 707 O O . HIS A 1 97 ? -30.632 22.306 25.113 1.00 76.08 106 HIS A O 1
ATOM 714 N N . SER A 1 98 ? -31.420 21.900 27.197 1.00 83.08 107 SER A N 1
ATOM 715 C CA . SER A 1 98 ? -32.216 20.708 26.847 1.00 88.00 107 SER A CA 1
ATOM 716 C C . SER A 1 98 ? -31.452 19.700 25.973 1.00 89.81 107 SER A C 1
ATOM 717 O O . SER A 1 98 ? -31.750 19.519 24.788 1.00 92.75 107 SER A O 1
ATOM 720 N N . LYS A 1 103 ? -24.247 17.650 19.871 1.00 59.70 112 LYS A N 1
ATOM 721 C CA . LYS A 1 103 ? -23.192 16.988 20.649 1.00 60.93 112 LYS A CA 1
ATOM 722 C C . LYS A 1 103 ? -21.796 17.542 20.326 1.00 57.07 112 LYS A C 1
ATOM 723 O O . LYS A 1 103 ? -20.813 17.212 21.004 1.00 60.78 112 LYS A O 1
ATOM 734 N N . SER A 1 104 ? -21.711 18.376 19.290 1.00 51.71 113 SER A N 1
ATOM 735 C CA . SER A 1 104 ? -20.477 19.099 18.971 1.00 45.23 113 SER A CA 1
ATOM 736 C C . SER A 1 104 ? -20.274 20.274 19.953 1.00 41.58 113 SER A C 1
ATOM 737 O O . SER A 1 104 ? -21.200 20.689 20.669 1.00 39.80 113 SER A O 1
ATOM 740 N N . GLN A 1 105 ? -19.060 20.814 19.970 1.00 38.81 114 GLN A N 1
ATOM 741 C CA . GLN A 1 105 ? -18.717 21.901 20.897 1.00 36.98 114 GLN A CA 1
ATOM 742 C C . GLN A 1 105 ? -19.284 23.244 20.444 1.00 33.09 114 GLN A C 1
ATOM 743 O O . GLN A 1 105 ? -19.398 24.156 21.246 1.00 33.17 114 GLN A O 1
ATOM 754 N N . GLY A 1 106 ? -19.664 23.355 19.177 1.00 30.09 115 GLY A N 1
ATOM 755 C CA . GLY A 1 106 ? -20.174 24.605 18.651 1.00 27.01 115 GLY A CA 1
ATOM 756 C C . GLY A 1 106 ? -19.073 25.631 18.408 1.00 24.78 115 GLY A C 1
ATOM 757 O O . GLY A 1 106 ? -19.275 26.826 18.618 1.00 23.95 115 GLY A O 1
ATOM 758 N N . VAL A 1 107 ? -17.915 25.181 17.940 1.00 23.51 116 VAL A N 1
ATOM 759 C CA . VAL A 1 107 ? -16.856 26.124 17.543 1.00 22.30 116 VAL A CA 1
ATOM 760 C C . VAL A 1 107 ? -17.313 27.037 16.385 1.00 20.27 116 VAL A C 1
ATOM 761 O O . VAL A 1 107 ? -16.925 28.187 16.314 1.00 18.97 116 VAL A O 1
ATOM 765 N N . THR A 1 108 ? -18.155 26.531 15.482 1.00 19.88 117 THR A N 1
ATOM 766 C CA . THR A 1 108 ? -18.678 27.342 14.376 1.00 19.72 117 THR A CA 1
ATOM 767 C C . THR A 1 108 ? -19.553 28.460 14.952 1.00 19.35 117 THR A C 1
ATOM 768 O O . THR A 1 108 ? -19.444 29.637 14.564 1.00 19.48 117 THR A O 1
ATOM 772 N N . LEU A 1 109 ? -20.400 28.090 15.900 1.00 19.77 118 LEU A N 1
ATOM 773 C CA . LEU A 1 109 ? -21.224 29.053 16.634 1.00 19.98 118 LEU A CA 1
ATOM 774 C C . LEU A 1 109 ? -20.370 30.111 17.352 1.00 19.14 118 LEU A C 1
ATOM 775 O O . LEU A 1 109 ? -20.710 31.289 17.339 1.00 17.79 118 LEU A O 1
ATOM 780 N N . ASN A 1 110 ? -19.261 29.691 17.956 1.00 19.53 119 ASN A N 1
ATOM 781 C CA . ASN A 1 110 ? -18.338 30.637 18.611 1.00 19.92 119 ASN A CA 1
ATOM 782 C C . ASN A 1 110 ? -17.800 31.697 17.651 1.00 19.13 119 ASN A C 1
ATOM 783 O O . ASN A 1 110 ? -17.742 32.889 17.972 1.00 18.39 119 ASN A O 1
ATOM 788 N N . CYS A 1 111 ? -17.385 31.255 16.460 1.00 18.77 120 CYS A N 1
ATOM 789 C CA . CYS A 1 111 ? -16.927 32.167 15.418 1.00 18.43 120 CYS A CA 1
ATOM 790 C C . CYS A 1 111 ? -18.031 33.128 14.919 1.00 17.61 120 CYS A C 1
ATOM 791 O O . CYS A 1 111 ? -17.777 34.330 14.710 1.00 16.79 120 CYS A O 1
ATOM 794 N N . LEU A 1 112 ? -19.257 32.620 14.772 1.00 16.94 121 LEU A N 1
ATOM 795 C CA . LEU A 1 112 ? -20.383 33.479 14.421 1.00 17.25 121 LEU A CA 1
ATOM 796 C C . LEU A 1 112 ? -20.664 34.504 15.541 1.00 17.44 121 LEU A C 1
ATOM 797 O O . LEU A 1 112 ? -20.961 35.669 15.263 1.00 17.42 121 LEU A O 1
ATOM 802 N N . ARG A 1 113 ? -20.531 34.086 16.801 1.00 18.78 122 ARG A N 1
ATOM 803 C CA . ARG A 1 113 ? -20.762 35.002 17.937 1.00 19.16 122 ARG A CA 1
ATOM 804 C C . ARG A 1 113 ? -19.740 36.129 17.891 1.00 18.81 122 ARG A C 1
ATOM 805 O O . ARG A 1 113 ? -20.069 37.304 18.029 1.00 18.87 122 ARG A O 1
ATOM 813 N N . LEU A 1 114 ? -18.483 35.756 17.716 1.00 18.75 123 LEU A N 1
ATOM 814 C CA . LEU A 1 114 ? -17.407 36.729 17.467 1.00 18.13 123 LEU A CA 1
ATOM 815 C C . LEU A 1 114 ? -17.773 37.700 16.358 1.00 18.10 123 LEU A C 1
ATOM 816 O O . LEU A 1 114 ? -17.709 38.916 16.535 1.00 17.46 123 LEU A O 1
ATOM 821 N N . TYR A 1 115 ? -18.152 37.149 15.212 1.00 17.88 124 TYR A N 1
ATOM 822 C CA . TYR A 1 115 ? -18.410 37.935 14.004 1.00 18.56 124 TYR A CA 1
ATOM 823 C C . TYR A 1 115 ? -19.475 38.999 14.231 1.00 19.00 124 TYR A C 1
ATOM 824 O O . TYR A 1 115 ? -19.393 40.064 13.653 1.00 18.06 124 TYR A O 1
ATOM 833 N N . HIS A 1 116 ? -20.494 38.682 15.024 1.00 19.40 125 HIS A N 1
ATOM 834 C CA . HIS A 1 116 ? -21.572 39.643 15.341 1.00 20.75 125 HIS A CA 1
ATOM 835 C C . HIS A 1 116 ? -21.378 40.451 16.615 1.00 21.40 125 HIS A C 1
ATOM 836 O O . HIS A 1 116 ? -22.257 41.247 16.991 1.00 23.11 125 HIS A O 1
ATOM 843 N N . SER A 1 117 ? -20.258 40.263 17.312 1.00 21.04 126 SER A N 1
ATOM 844 C CA . SER A 1 117 ? -20.062 40.884 18.620 1.00 22.20 126 SER A CA 1
ATOM 845 C C . SER A 1 117 ? -19.885 42.386 18.541 1.00 22.69 126 SER A C 1
ATOM 846 O O . SER A 1 117 ? -19.268 42.914 17.608 1.00 21.60 126 SER A O 1
ATOM 849 N N . PRO A 1 118 ? -20.414 43.097 19.551 1.00 24.29 127 PRO A N 1
ATOM 850 C CA . PRO A 1 118 ? -20.129 44.520 19.646 1.00 25.30 127 PRO A CA 1
ATOM 851 C C . PRO A 1 118 ? -18.615 44.784 19.734 1.00 24.54 127 PRO A C 1
ATOM 852 O O . PRO A 1 118 ? -18.136 45.780 19.226 1.00 24.76 127 PRO A O 1
ATOM 856 N N . GLU A 1 119 ? -17.886 43.892 20.392 1.00 25.50 128 GLU A N 1
ATOM 857 C CA . GLU A 1 119 ? -16.442 44.039 20.588 1.00 25.28 128 GLU A CA 1
ATOM 858 C C . GLU A 1 119 ? -15.688 44.056 19.249 1.00 23.32 128 GLU A C 1
ATOM 859 O O . GLU A 1 119 ? -14.814 44.906 18.998 1.00 22.37 128 GLU A O 1
ATOM 865 N N . LEU A 1 120 ? -16.027 43.107 18.380 1.00 21.97 129 LEU A N 1
ATOM 866 C CA . LEU A 1 120 ? -15.428 43.080 17.053 1.00 20.77 129 LEU A CA 1
ATOM 867 C C . LEU A 1 120 ? -15.907 44.293 16.252 1.00 21.21 129 LEU A C 1
ATOM 868 O O . LEU A 1 120 ? -15.121 44.886 15.515 1.00 20.58 129 LEU A O 1
ATOM 873 N N . ASP A 1 121 ? -17.181 44.670 16.386 1.00 22.34 130 ASP A N 1
ATOM 874 C CA . ASP A 1 121 ? -17.666 45.828 15.637 1.00 24.15 130 ASP A CA 1
ATOM 875 C C . ASP A 1 121 ? -16.854 47.093 16.002 1.00 24.84 130 ASP A C 1
ATOM 876 O O . ASP A 1 121 ? -16.426 47.846 15.122 1.00 25.56 130 ASP A O 1
ATOM 885 N N . LYS A 1 122 ? -16.618 47.299 17.293 1.00 26.31 131 LYS A N 1
ATOM 886 C CA . LYS A 1 122 ? -15.809 48.431 17.771 1.00 27.50 131 LYS A CA 1
ATOM 887 C C . LYS A 1 122 ? -14.369 48.335 17.243 1.00 25.78 131 LYS A C 1
ATOM 888 O O . LYS A 1 122 ? -13.837 49.294 16.680 1.00 25.82 131 LYS A O 1
ATOM 894 N N . LEU A 1 123 ? -13.750 47.172 17.406 1.00 24.07 132 LEU A N 1
ATOM 895 C CA . LEU A 1 123 ? -12.351 46.977 16.960 1.00 23.95 132 LEU A CA 1
ATOM 896 C C . LEU A 1 123 ? -12.193 47.142 15.456 1.00 23.55 132 LEU A C 1
ATOM 897 O O . LEU A 1 123 ? -11.204 47.712 15.007 1.00 24.08 132 LEU A O 1
ATOM 902 N N . SER A 1 124 ? -13.178 46.672 14.688 1.00 23.68 133 SER A N 1
ATOM 903 C CA . SER A 1 124 ? -13.156 46.720 13.224 1.00 23.26 133 SER A CA 1
ATOM 904 C C . SER A 1 124 ? -13.046 48.148 12.658 1.00 25.47 133 SER A C 1
ATOM 905 O O . SER A 1 124 ? -12.516 48.361 11.556 1.00 25.82 133 SER A O 1
ATOM 908 N N . ARG A 1 125 ? -13.555 49.111 13.416 1.00 25.98 134 ARG A N 1
ATOM 909 C CA . ARG A 1 125 ? -13.488 50.511 13.041 1.00 27.68 134 ARG A CA 1
ATOM 910 C C . ARG A 1 125 ? -12.146 51.113 13.439 1.00 28.55 134 ARG A C 1
ATOM 911 O O . ARG A 1 125 ? -11.592 51.922 12.699 1.00 29.06 134 ARG A O 1
ATOM 919 N N . GLN A 1 126 ? -11.606 50.670 14.573 1.00 28.14 135 GLN A N 1
ATOM 920 C CA . GLN A 1 126 ? -10.331 51.186 15.090 1.00 29.13 135 GLN A CA 1
ATOM 921 C C . GLN A 1 126 ? -9.119 50.815 14.235 1.00 28.24 135 GLN A C 1
ATOM 922 O O . GLN A 1 126 ? -8.147 51.573 14.183 1.00 28.67 135 GLN A O 1
ATOM 928 N N . LEU A 1 127 ? -9.183 49.681 13.540 1.00 25.20 136 LEU A N 1
ATOM 929 C CA . LEU A 1 127 ? -8.025 49.143 12.817 1.00 25.73 136 LEU A CA 1
ATOM 930 C C . LEU A 1 127 ? -7.909 49.595 11.355 1.00 26.13 136 LEU A C 1
ATOM 931 O O . LEU A 1 127 ? -7.073 49.056 10.599 1.00 27.88 136 LEU A O 1
ATOM 936 N N . ILE A 1 128 ? -8.772 50.530 10.955 1.00 26.59 137 ILE A N 1
ATOM 937 C CA . ILE A 1 128 ? -8.805 51.050 9.583 1.00 26.73 137 ILE A CA 1
ATOM 938 C C . ILE A 1 128 ? -8.263 52.476 9.560 1.00 27.45 137 ILE A C 1
ATOM 939 O O . ILE A 1 128 ? -8.727 53.337 10.320 1.00 27.95 137 ILE A O 1
ATOM 944 N N . ALA A 1 129 ? -7.251 52.701 8.724 1.00 27.52 138 ALA A N 1
ATOM 945 C CA . ALA A 1 129 ? -6.750 54.060 8.472 1.00 29.34 138 ALA A CA 1
ATOM 946 C C . ALA A 1 129 ? -7.823 54.855 7.743 1.00 29.91 138 ALA A C 1
ATOM 947 O O . ALA A 1 129 ? -8.525 54.323 6.877 1.00 29.86 138 ALA A O 1
ATOM 949 N N . GLY A 1 130 ? -7.961 56.129 8.098 1.00 32.37 139 GLY A N 1
ATOM 950 C CA . GLY A 1 130 ? -9.053 56.947 7.589 1.00 32.99 139 GLY A CA 1
ATOM 951 C C . GLY A 1 130 ? -10.447 56.519 8.027 1.00 32.63 139 GLY A C 1
ATOM 952 O O . GLY A 1 130 ? -10.624 55.813 9.037 1.00 33.82 139 GLY A O 1
ATOM 953 N N . ASN A 1 131 ? -11.442 56.958 7.256 1.00 31.79 140 ASN A N 1
ATOM 954 C CA . ASN A 1 131 ? -12.856 56.699 7.531 1.00 32.01 140 ASN A CA 1
ATOM 955 C C . ASN A 1 131 ? -13.142 55.218 7.346 1.00 29.63 140 ASN A C 1
ATOM 956 O O . ASN A 1 131 ? -12.993 54.703 6.243 1.00 27.48 140 ASN A O 1
ATOM 961 N N . PRO A 1 132 ? -13.587 54.529 8.413 1.00 29.22 141 PRO A N 1
ATOM 962 C CA . PRO A 1 132 ? -13.807 53.098 8.237 1.00 27.90 141 PRO A CA 1
ATOM 963 C C . PRO A 1 132 ? -15.063 52.734 7.440 1.00 27.63 141 PRO A C 1
ATOM 964 O O . PRO A 1 132 ? -15.273 51.552 7.170 1.00 26.48 141 PRO A O 1
ATOM 968 N N . ASP A 1 133 ? -15.891 53.719 7.090 1.00 28.24 142 ASP A N 1
ATOM 969 C CA . ASP A 1 133 ? -17.089 53.472 6.276 1.00 28.64 142 ASP A CA 1
ATOM 970 C C . ASP A 1 133 ? -16.843 53.561 4.754 1.00 28.29 142 ASP A C 1
ATOM 971 O O . ASP A 1 133 ? -17.749 53.283 3.964 1.00 28.38 142 ASP A O 1
ATOM 976 N N . ARG A 1 134 ? -15.649 53.957 4.331 1.00 27.60 143 ARG A N 1
ATOM 977 C CA . ARG A 1 134 ? -15.352 53.979 2.896 1.00 27.62 143 ARG A CA 1
ATOM 978 C C . ARG A 1 134 ? -15.121 52.553 2.411 1.00 26.42 143 ARG A C 1
ATOM 979 O O . ARG A 1 134 ? -14.938 51.629 3.228 1.00 25.07 143 ARG A O 1
ATOM 987 N N . THR A 1 135 ? -15.156 52.373 1.092 1.00 25.95 144 THR A N 1
ATOM 988 C CA . THR A 1 135 ? -14.964 51.065 0.481 1.00 24.53 144 THR A CA 1
ATOM 989 C C . THR A 1 135 ? 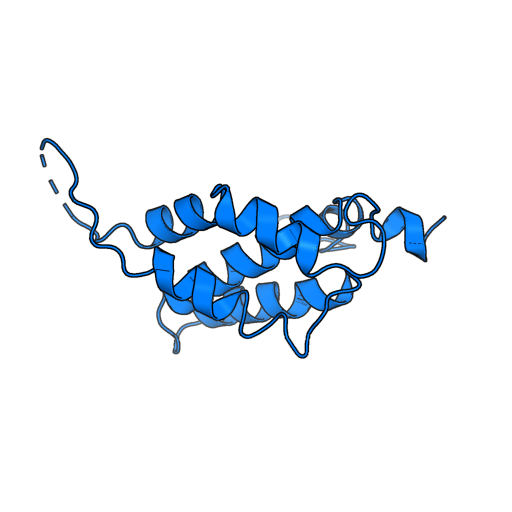-13.749 51.067 -0.419 1.00 24.64 144 THR A C 1
ATOM 990 O O . THR A 1 135 ? -13.272 52.130 -0.839 1.00 24.77 144 THR A O 1
ATOM 994 N N . TRP A 1 136 ? -13.247 49.874 -0.738 1.00 23.43 145 TRP A N 1
ATOM 995 C CA . TRP A 1 136 ? -12.115 49.778 -1.653 1.00 24.16 145 TRP A CA 1
ATOM 996 C C . TRP A 1 136 ? -12.435 50.399 -2.992 1.00 24.86 145 TRP A C 1
ATOM 997 O O . TRP A 1 136 ? -11.611 51.108 -3.577 1.00 25.07 145 TRP A O 1
ATOM 1008 N N . ASN A 1 137 ? -13.638 50.144 -3.509 1.00 25.24 146 ASN A N 1
ATOM 1009 C CA . ASN A 1 137 ? -14.044 50.732 -4.782 1.00 27.07 146 ASN A CA 1
ATOM 1010 C C . ASN A 1 137 ? -14.036 52.248 -4.775 1.00 28.11 146 ASN A C 1
ATOM 1011 O O . ASN A 1 137 ? -13.564 52.891 -5.727 1.00 28.69 146 ASN A O 1
ATOM 1016 N N . GLN A 1 138 ? -14.561 52.810 -3.692 1.00 28.97 147 GLN A N 1
ATOM 1017 C CA . GLN A 1 138 ? -14.549 54.258 -3.487 1.00 30.74 147 GLN A CA 1
ATOM 1018 C C . GLN A 1 138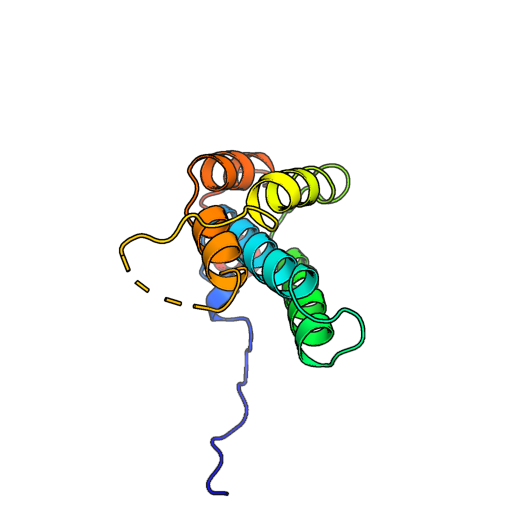 ? -13.162 54.844 -3.556 1.00 29.47 147 GLN A C 1
ATOM 1019 O O . GLN A 1 138 ? -12.959 55.899 -4.163 1.00 30.56 147 GLN A O 1
ATOM 1025 N N . ASP A 1 139 ? -12.216 54.171 -2.904 1.00 27.16 148 ASP A N 1
ATOM 1026 C CA . ASP A 1 139 ? -10.856 54.658 -2.791 1.00 27.23 148 ASP A CA 1
ATOM 1027 C C . ASP A 1 139 ? -9.967 54.371 -3.993 1.00 26.81 148 ASP A C 1
ATOM 1028 O O . ASP A 1 139 ? -8.975 55.063 -4.181 1.00 26.78 148 ASP A O 1
ATOM 1033 N N . ASN A 1 140 ? -10.301 53.348 -4.786 1.00 25.33 149 ASN A N 1
ATOM 1034 C CA . ASN A 1 140 ? -9.405 52.878 -5.849 1.00 25.78 149 ASN A CA 1
ATOM 1035 C C . ASN A 1 140 ? -10.003 52.939 -7.258 1.00 26.36 149 ASN A C 1
ATOM 1036 O O . ASN A 1 140 ? -9.270 53.052 -8.225 1.00 26.51 149 ASN A O 1
ATOM 1041 N N . ALA A 1 141 ? -11.330 52.838 -7.362 1.00 27.05 150 ALA A N 1
ATOM 1042 C CA . ALA A 1 141 ? -12.001 52.721 -8.643 1.00 27.79 150 ALA A CA 1
ATOM 1043 C C . ALA A 1 141 ? -12.716 53.998 -9.085 1.00 29.80 150 ALA A C 1
ATOM 1044 O O . ALA A 1 141 ? -13.030 54.163 -10.273 1.00 31.48 150 ALA A O 1
ATOM 1046 N N . LYS A 1 142 ? -12.959 54.926 -8.176 1.00 29.83 151 LYS A N 1
ATOM 1047 C CA . LYS A 1 142 ? -13.666 56.130 -8.587 1.00 31.67 151 LYS A CA 1
ATOM 1048 C C . LYS A 1 142 ? -13.263 57.370 -7.815 1.00 31.03 151 LYS A C 1
ATOM 1049 O O . LYS A 1 142 ? -12.342 57.319 -6.998 1.00 28.98 151 LYS A O 1
#

B-factor: mean 33.99, std 16.92, range [15.81, 111.84]

CATH classification: 1.20.120.1620

Radius of gyration: 15.8 Å; Cα contacts (8 Å, |Δi|>4): 145; chains: 1; bounding box: 34×40×42 Å

Nearest PDB structures (foldseek):
  4ax2-assembly1_A-2  TM=1.008E+00  e=2.431E-20  Serratia marcescens
  4j30-assembly1_B  TM=8.922E-01  e=3.196E-04  Salmonella enterica subsp. enterica serovar Typhimurium str. LT2
  4b6i-assembly2_B  TM=8.808E-01  e=2.066E-03  Serratia marcescens
  4hfk-assembly1_B  TM=8.061E-01  e=1.149E-03  Enterobacter cloacae subsp. cloacae ATCC 13047
  4jur-assembly4_M  TM=8.064E-01  e=3.918E-03  Enterobacter cloacae subsp. cloacae ATCC 13047

Foldseek 3Di:
DPDDDDDDDPCPVQQPAQQLLLLLLLLLLQLQLVLDDVPDPSSVVSNVSSVVSCVWAQFQCVPLVVVSVVLSVVQQPDADPDPPDDRCSNVSSVCSSPDPVSSVSSQVGGPPGSRDGSCNVPVD

Organism: Serratia marcescens (NCBI:txid615)

Solvent-accessible surface area: 8335 Å² total; per-residue (Å²): 229,79,164,177,81,129,130,171,94,90,36,47,111,1,42,123,32,44,5,25,38,0,0,25,25,0,0,29,15,25,0,43,9,66,36,34,99,96,143,93,78,94,6,82,88,7,31,154,56,0,61,55,14,88,125,38,12,51,26,55,82,174,57,0,43,105,113,1,30,75,19,0,77,132,30,51,69,149,140,26,144,124,168,166,266,99,87,15,42,81,79,0,0,76,96,0,37,128,6,105,93,0,49,141,19,0,95,111,6,10,54,66,84,31,80,90,23,54,47,62,68,84,73,198

InterPro domains:
  IPR032032 Type VI secretion system (T6SS), amidase immunity protein [PF16695] (20-106)
  IPR038314 T6SS superfamily [G3DSA:1.20.120.1620] (7-125)

Sequence (124 aa):
QGHMAPIQDPVAFIKQMPYHQVVKELALSRCLAQVSDSDKAFSLDAARTANAMREWMPFDIESGDEKKINVLIDKYKSRINEFHSKSQGVTLNCLRLYHSPELDKLSRQLIAGNPDRTWNQDNAK

Secondary structure (DSSP, 8-state):
--PPPPPSSTTHHHHTSBHHHHHHHHHHHHHHHHHS-TTSHHHHHHHHHHHHHGGGS-B-HHHHHHHHHHHHHHHTTPPP--------HHHHHHHHHH-HHHHHHHHHTBSS-TT-BHHHHHT-